Protein AF-A0A1R1M684-F1 (afdb_monomer_li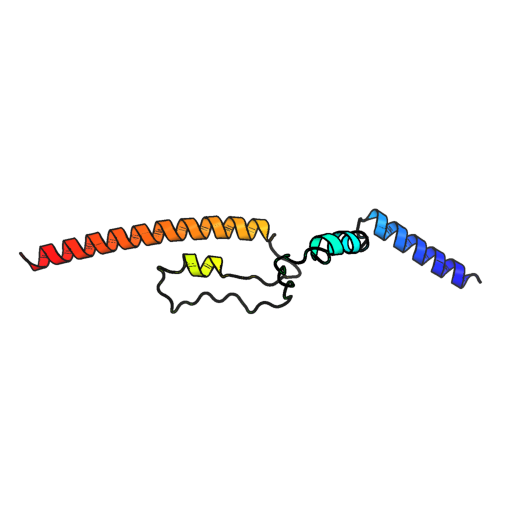te)

Structure (mmCIF, N/CA/C/O backbone):
data_AF-A0A1R1M684-F1
#
_entry.id   AF-A0A1R1M684-F1
#
loop_
_atom_site.group_PDB
_atom_site.id
_atom_site.type_symbol
_atom_site.label_atom_id
_atom_site.label_alt_id
_atom_site.label_comp_id
_atom_site.label_asym_id
_atom_site.label_entity_id
_atom_site.label_seq_id
_atom_site.pdbx_PDB_ins_code
_atom_site.Cartn_x
_atom_site.Cartn_y
_atom_site.Cartn_z
_atom_site.occupancy
_atom_site.B_iso_or_equiv
_atom_site.auth_seq_id
_atom_site.auth_comp_id
_atom_site.auth_asym_id
_atom_site.auth_atom_id
_atom_site.pdbx_PDB_model_num
ATOM 1 N N . MET A 1 1 ? 38.521 6.944 -50.162 1.00 65.25 1 MET A N 1
ATOM 2 C CA . MET A 1 1 ? 37.778 5.757 -50.644 1.00 65.25 1 MET A CA 1
ATOM 3 C C . MET A 1 1 ? 37.817 4.611 -49.636 1.00 65.25 1 MET A C 1
ATOM 5 O O . MET A 1 1 ? 36.756 4.188 -49.211 1.00 65.25 1 MET A O 1
ATOM 9 N N . SER A 1 2 ? 38.989 4.184 -49.153 1.00 83.62 2 SER A N 1
ATOM 10 C CA . SER A 1 2 ? 39.116 3.162 -48.092 1.00 83.62 2 SER A CA 1
ATOM 11 C C . SER A 1 2 ? 38.437 3.536 -46.764 1.00 83.62 2 SER A C 1
ATOM 13 O O . SER A 1 2 ? 37.708 2.725 -46.208 1.00 83.62 2 SER A O 1
ATOM 15 N N . LEU A 1 3 ? 38.603 4.776 -46.284 1.00 83.44 3 LEU A N 1
ATOM 16 C CA . LEU A 1 3 ? 37.973 5.241 -45.035 1.00 83.44 3 LEU A CA 1
ATOM 17 C C . LEU A 1 3 ? 36.438 5.204 -45.078 1.00 83.44 3 LEU A C 1
ATOM 19 O O . LEU A 1 3 ? 35.813 4.805 -44.102 1.00 83.44 3 LEU A O 1
ATOM 23 N N . LEU A 1 4 ? 35.833 5.558 -46.218 1.00 85.69 4 LEU A N 1
ATOM 24 C CA . LEU A 1 4 ? 34.379 5.480 -46.405 1.00 85.69 4 LEU A CA 1
ATOM 25 C C . LEU A 1 4 ? 33.873 4.037 -46.289 1.00 85.69 4 LEU A C 1
ATOM 27 O O . LEU A 1 4 ? 32.854 3.802 -45.647 1.00 85.69 4 LEU A O 1
ATOM 31 N N . LEU A 1 5 ? 34.607 3.072 -46.853 1.00 88.62 5 LEU A N 1
ATOM 32 C CA . LEU A 1 5 ? 34.260 1.652 -46.754 1.00 88.62 5 LEU A CA 1
ATOM 33 C C . LEU A 1 5 ? 34.395 1.124 -45.321 1.00 88.62 5 LEU A C 1
ATOM 35 O O . LEU A 1 5 ? 33.550 0.354 -44.879 1.00 88.62 5 LEU A O 1
ATOM 39 N N . VAL A 1 6 ? 35.411 1.569 -44.578 1.00 89.75 6 VAL A N 1
ATOM 40 C CA . VAL A 1 6 ? 35.606 1.181 -43.171 1.00 89.75 6 VAL A CA 1
ATOM 41 C C . VAL A 1 6 ? 34.492 1.737 -42.282 1.00 89.75 6 VAL A C 1
ATOM 43 O O . VAL A 1 6 ? 33.934 1.001 -41.471 1.00 89.75 6 VAL A O 1
ATOM 46 N N . VAL A 1 7 ? 34.120 3.009 -42.460 1.00 89.88 7 VAL A N 1
ATOM 47 C CA . VAL A 1 7 ? 33.008 3.625 -41.718 1.00 89.88 7 VAL A CA 1
ATOM 48 C C . VAL A 1 7 ? 31.692 2.917 -42.036 1.00 89.88 7 VAL A C 1
ATOM 50 O O . VAL A 1 7 ? 30.938 2.595 -41.122 1.00 89.88 7 VAL A O 1
ATOM 53 N N . LEU A 1 8 ? 31.436 2.611 -43.311 1.00 92.69 8 LEU A N 1
ATOM 54 C CA . LEU A 1 8 ? 30.223 1.910 -43.729 1.00 92.69 8 LEU A CA 1
ATOM 55 C C . LEU A 1 8 ? 30.166 0.475 -43.183 1.00 92.69 8 LEU A C 1
ATOM 57 O O . LEU A 1 8 ? 29.110 0.038 -42.729 1.00 92.69 8 LEU A O 1
ATOM 61 N N . ALA A 1 9 ? 31.298 -0.232 -43.154 1.00 91.56 9 ALA A N 1
ATOM 62 C CA . ALA A 1 9 ? 31.393 -1.565 -42.566 1.00 91.56 9 ALA A CA 1
ATOM 63 C C . ALA A 1 9 ? 31.128 -1.552 -41.051 1.00 91.56 9 ALA A C 1
ATOM 65 O O . ALA A 1 9 ? 30.379 -2.392 -40.557 1.00 91.56 9 ALA A O 1
ATOM 66 N N . LEU A 1 10 ? 31.680 -0.577 -40.318 1.00 92.38 10 LEU A N 1
ATOM 67 C CA . LEU A 1 10 ? 31.420 -0.395 -38.883 1.00 92.38 10 LEU A CA 1
ATOM 68 C C . LEU A 1 10 ? 29.947 -0.078 -38.601 1.00 92.38 10 LEU A C 1
ATOM 70 O O . LEU A 1 10 ? 29.364 -0.632 -37.669 1.00 92.38 10 LEU A O 1
ATOM 74 N N . LEU A 1 11 ? 29.334 0.774 -39.424 1.00 90.62 11 LEU A N 1
ATOM 75 C CA . LEU A 1 11 ? 27.929 1.157 -39.288 1.00 90.62 11 LEU A CA 1
ATOM 76 C C . LEU A 1 11 ? 27.005 -0.044 -39.546 1.00 90.62 11 LEU A C 1
ATOM 78 O O . LEU A 1 11 ? 26.095 -0.307 -38.759 1.00 90.62 11 LEU A O 1
ATOM 82 N N . ALA A 1 12 ? 27.287 -0.828 -40.592 1.00 91.44 12 ALA A N 1
ATOM 83 C CA . ALA A 1 12 ? 26.551 -2.051 -40.900 1.00 91.44 12 ALA A CA 1
ATOM 84 C C . ALA A 1 12 ? 26.693 -3.107 -39.790 1.00 91.44 12 ALA A C 1
ATOM 86 O O . ALA A 1 12 ? 25.696 -3.690 -39.364 1.00 91.44 12 ALA A O 1
ATOM 87 N N . LEU A 1 13 ? 27.909 -3.317 -39.273 1.00 90.12 13 LEU A N 1
ATOM 88 C CA . LEU A 1 13 ? 28.162 -4.267 -38.187 1.00 90.12 13 LEU A CA 1
ATOM 89 C C . LEU A 1 13 ? 27.423 -3.867 -36.900 1.00 90.12 13 LEU A C 1
ATOM 91 O O . LEU A 1 13 ? 26.801 -4.712 -36.254 1.00 90.12 13 LEU A O 1
ATOM 95 N N . GLY A 1 14 ? 27.431 -2.574 -36.561 1.00 81.56 14 GLY A N 1
ATOM 96 C CA . GLY A 1 14 ? 26.678 -2.033 -35.430 1.00 81.56 14 GLY A CA 1
ATOM 97 C C . GLY A 1 14 ? 25.165 -2.213 -35.585 1.00 81.56 14 GLY A C 1
ATOM 98 O O . GLY A 1 14 ? 24.499 -2.623 -34.635 1.00 81.56 14 GLY A O 1
ATOM 99 N N . ALA A 1 15 ? 24.623 -1.981 -36.785 1.00 78.94 15 ALA A N 1
ATOM 100 C CA . ALA A 1 15 ? 23.201 -2.175 -37.072 1.00 78.94 15 ALA A CA 1
ATOM 101 C C . ALA A 1 15 ? 22.771 -3.645 -36.921 1.00 78.94 15 ALA A C 1
ATOM 103 O O . ALA A 1 15 ? 21.749 -3.927 -36.295 1.00 78.94 15 ALA A O 1
ATOM 104 N N . VAL A 1 16 ? 23.569 -4.588 -37.431 1.00 80.69 16 VAL A N 1
ATOM 105 C CA . VAL A 1 16 ? 23.301 -6.031 -37.297 1.00 80.69 16 VAL A CA 1
ATOM 106 C C . VAL A 1 16 ? 23.342 -6.465 -35.832 1.00 80.69 16 VAL A C 1
ATOM 108 O O . VAL A 1 16 ? 22.441 -7.171 -35.379 1.00 80.69 16 VAL A O 1
ATOM 111 N N . ALA A 1 17 ? 24.338 -6.007 -35.069 1.00 78.31 17 ALA A N 1
ATOM 112 C CA . ALA A 1 17 ? 24.429 -6.295 -33.639 1.00 78.31 17 ALA A CA 1
ATOM 113 C C . ALA A 1 17 ? 23.215 -5.748 -32.863 1.00 78.31 17 ALA A C 1
ATOM 115 O O . ALA A 1 17 ? 22.671 -6.435 -31.999 1.00 78.31 17 ALA A O 1
ATOM 116 N N . LEU A 1 18 ? 22.742 -4.545 -33.205 1.00 69.75 18 LEU A N 1
ATOM 117 C CA . LEU A 1 18 ? 21.565 -3.930 -32.586 1.00 69.75 18 LEU A CA 1
ATOM 118 C C . LEU A 1 18 ? 20.282 -4.747 -32.836 1.00 69.75 18 LEU A C 1
ATOM 120 O O . LEU A 1 18 ? 19.477 -4.939 -31.920 1.00 69.75 18 LEU A O 1
ATOM 124 N N . VAL A 1 19 ? 20.112 -5.255 -34.062 1.00 71.88 19 VAL A N 1
ATOM 125 C CA . VAL A 1 19 ? 18.983 -6.115 -34.452 1.00 71.88 19 VAL A CA 1
ATOM 126 C C . VAL A 1 19 ? 19.057 -7.474 -33.753 1.00 71.88 19 VAL A C 1
ATOM 128 O O . VAL A 1 19 ? 18.049 -7.930 -33.217 1.00 71.88 19 VAL A O 1
ATOM 131 N N . ALA A 1 20 ? 20.239 -8.091 -33.684 1.00 66.88 20 ALA A N 1
ATOM 132 C CA . ALA A 1 20 ? 20.438 -9.385 -33.028 1.00 66.88 20 ALA A CA 1
ATOM 133 C C . ALA A 1 20 ? 20.162 -9.345 -31.512 1.00 66.88 20 ALA A C 1
ATOM 135 O O . ALA A 1 20 ? 19.657 -10.311 -30.949 1.00 66.88 20 ALA A O 1
ATOM 136 N N . VAL A 1 21 ? 20.443 -8.215 -30.854 1.00 70.19 21 VAL A N 1
ATOM 137 C CA . VAL A 1 21 ? 20.180 -8.000 -29.417 1.00 70.19 21 VAL A CA 1
ATOM 138 C C . VAL A 1 21 ? 18.710 -7.616 -29.144 1.00 70.19 21 VAL A C 1
ATOM 140 O O . VAL A 1 21 ? 18.310 -7.448 -27.994 1.00 70.19 21 VAL A O 1
ATOM 143 N N . GLY A 1 22 ? 17.867 -7.487 -30.178 1.00 51.19 22 GLY A N 1
ATOM 144 C CA . GLY A 1 22 ? 16.450 -7.133 -30.027 1.00 51.19 22 GLY A CA 1
ATOM 145 C C . GLY A 1 22 ? 16.218 -5.680 -29.600 1.00 51.19 22 GLY A C 1
ATOM 146 O O . GLY A 1 22 ? 15.124 -5.319 -29.171 1.00 51.19 22 GLY A O 1
ATOM 147 N N . ARG A 1 23 ? 17.234 -4.818 -29.727 1.00 58.62 23 ARG A N 1
ATOM 148 C CA . ARG A 1 23 ? 17.185 -3.409 -29.321 1.00 58.62 23 ARG A CA 1
ATOM 149 C C . ARG A 1 23 ? 16.896 -2.505 -30.517 1.00 58.62 23 ARG A C 1
ATOM 151 O O . ARG A 1 23 ? 17.612 -1.544 -30.759 1.00 58.62 23 ARG A O 1
ATOM 158 N N . VAL A 1 24 ? 15.851 -2.808 -31.286 1.00 48.41 24 VAL A N 1
ATOM 159 C CA . VAL A 1 24 ? 15.415 -1.942 -32.392 1.00 48.41 24 VAL A CA 1
ATOM 160 C C . VAL A 1 24 ? 14.354 -0.964 -31.867 1.00 48.41 24 VAL A C 1
ATOM 162 O O . VAL A 1 24 ? 13.198 -1.367 -31.701 1.00 48.41 24 VAL A O 1
ATOM 165 N N . PRO A 1 25 ? 14.674 0.322 -31.615 1.00 50.81 25 PRO A N 1
ATOM 166 C CA . PRO A 1 25 ? 13.668 1.342 -31.340 1.00 50.81 25 PRO A CA 1
ATOM 167 C C . PRO A 1 25 ? 12.990 1.717 -32.666 1.00 50.81 25 PRO A C 1
ATOM 169 O O . PRO A 1 25 ? 13.261 2.752 -33.258 1.00 50.81 25 PRO A O 1
ATOM 172 N N . GLY A 1 26 ? 12.167 0.815 -33.200 1.00 46.88 26 GLY A N 1
ATOM 173 C CA . GLY A 1 26 ? 11.549 0.994 -34.521 1.00 46.88 26 GLY A CA 1
ATOM 174 C C . GLY A 1 26 ? 10.174 0.352 -34.677 1.00 46.88 26 GLY A C 1
ATOM 175 O O . GLY A 1 26 ? 9.376 0.810 -35.488 1.00 46.88 26 GLY A O 1
ATOM 176 N N . ALA A 1 27 ? 9.837 -0.646 -33.854 1.00 48.41 27 ALA A N 1
ATOM 177 C CA . ALA A 1 27 ? 8.493 -1.233 -33.820 1.00 48.41 27 ALA A CA 1
ATOM 178 C C . ALA A 1 27 ? 7.555 -0.553 -32.800 1.00 48.41 27 ALA A C 1
ATOM 180 O O . ALA A 1 27 ? 6.338 -0.723 -32.873 1.00 48.41 27 ALA A O 1
ATOM 181 N N . ALA A 1 28 ? 8.108 0.241 -31.875 1.00 48.78 28 ALA A N 1
ATOM 182 C CA . ALA A 1 28 ? 7.340 1.000 -30.888 1.00 48.78 28 ALA A CA 1
A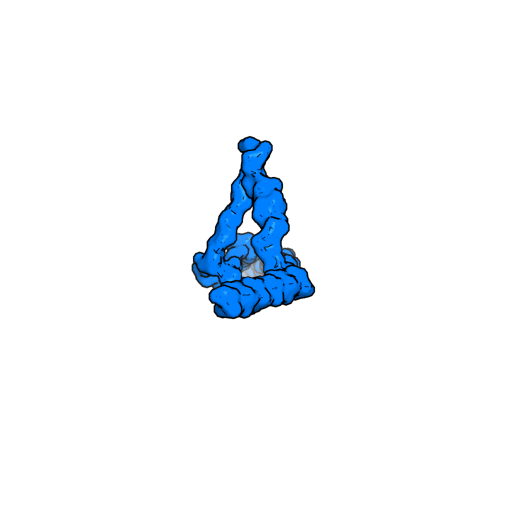TOM 183 C C . ALA A 1 28 ? 6.668 2.247 -31.488 1.00 48.78 28 ALA A C 1
ATOM 185 O O . ALA A 1 28 ? 5.613 2.644 -31.016 1.00 48.78 28 ALA A O 1
ATOM 186 N N . ALA A 1 29 ? 7.209 2.826 -32.567 1.00 50.47 29 ALA A N 1
ATOM 187 C CA . ALA A 1 29 ? 6.631 4.022 -33.187 1.00 50.47 29 ALA A CA 1
ATOM 188 C C . ALA A 1 29 ? 5.286 3.745 -33.889 1.00 50.47 29 ALA A C 1
ATOM 190 O O . ALA A 1 29 ? 4.386 4.576 -33.844 1.00 50.47 29 ALA A O 1
ATOM 191 N N . ARG A 1 30 ? 5.111 2.557 -34.492 1.00 46.44 30 ARG A N 1
ATOM 192 C CA . ARG A 1 30 ? 3.842 2.181 -35.146 1.00 46.44 30 ARG A CA 1
ATOM 193 C C . ARG A 1 30 ? 2.801 1.619 -34.177 1.00 46.44 30 ARG A C 1
ATOM 195 O O . ARG A 1 30 ? 1.623 1.868 -34.374 1.00 46.44 30 ARG A O 1
ATOM 202 N N . ARG A 1 31 ? 3.219 0.920 -33.113 1.00 48.31 31 ARG A N 1
ATOM 203 C CA . ARG A 1 31 ? 2.308 0.536 -32.014 1.00 48.31 31 ARG A CA 1
ATOM 204 C C . ARG A 1 31 ? 1.919 1.727 -31.142 1.00 48.31 31 ARG A C 1
ATOM 206 O O . ARG A 1 31 ? 0.809 1.755 -30.636 1.00 48.31 31 ARG A O 1
ATOM 213 N N . GLY A 1 32 ? 2.806 2.715 -31.027 1.00 46.66 32 GLY A N 1
ATOM 214 C CA . GLY A 1 32 ? 2.536 3.980 -30.361 1.00 46.66 32 GLY A CA 1
ATOM 215 C C . GLY A 1 32 ? 1.385 4.731 -31.014 1.00 46.66 32 GLY A C 1
ATOM 216 O O . GLY A 1 32 ? 0.525 5.185 -30.290 1.00 46.66 32 GLY A O 1
ATOM 217 N N . ALA A 1 33 ? 1.293 4.783 -32.347 1.00 52.78 33 ALA A N 1
ATOM 218 C CA . ALA A 1 33 ? 0.190 5.472 -33.030 1.00 52.78 33 ALA A CA 1
ATOM 219 C C . ALA A 1 33 ? -1.196 4.866 -32.723 1.00 52.78 33 ALA A C 1
ATOM 221 O O . ALA A 1 33 ? -2.149 5.610 -32.526 1.00 52.78 33 ALA A O 1
ATOM 222 N N . THR A 1 34 ? -1.295 3.536 -32.614 1.00 51.44 34 THR A N 1
ATOM 223 C CA . THR A 1 34 ? -2.542 2.847 -32.234 1.00 51.44 34 THR A CA 1
ATOM 224 C C . THR A 1 34 ? -2.817 2.913 -30.725 1.00 51.44 34 THR A C 1
ATOM 226 O O . THR A 1 34 ? -3.971 2.914 -30.322 1.00 51.44 34 THR A O 1
ATOM 229 N N . LEU A 1 35 ? -1.778 2.996 -29.881 1.00 53.22 35 LEU A N 1
ATOM 230 C CA . LEU A 1 35 ? -1.913 3.135 -28.421 1.00 53.22 35 LEU A CA 1
ATOM 231 C C . LEU A 1 35 ? -2.169 4.591 -27.976 1.00 53.22 35 LEU A C 1
ATOM 233 O O . LEU A 1 35 ? -2.759 4.817 -26.930 1.00 53.22 35 LEU A O 1
ATOM 237 N N . LEU A 1 36 ? -1.721 5.576 -28.763 1.00 55.56 36 LEU A N 1
ATOM 238 C CA . LEU A 1 36 ? -1.915 7.014 -28.534 1.00 55.56 36 LEU A CA 1
ATOM 239 C C . LEU A 1 36 ? -3.309 7.507 -28.942 1.00 55.56 36 LEU A C 1
ATOM 241 O O . LEU A 1 36 ? -3.547 8.708 -28.861 1.00 55.56 36 LEU A O 1
ATOM 245 N N . GLY A 1 37 ? -4.205 6.621 -29.397 1.00 51.31 37 GLY A N 1
ATOM 246 C CA . GLY A 1 37 ? -5.601 6.975 -29.668 1.00 51.31 37 GLY A CA 1
ATOM 247 C C . GLY A 1 37 ? -5.771 8.119 -30.670 1.00 51.31 37 GLY A C 1
ATOM 248 O O . GLY A 1 37 ? -6.780 8.806 -30.643 1.00 51.31 37 GLY A O 1
ATOM 249 N N . LEU A 1 38 ? -4.801 8.348 -31.564 1.00 56.97 38 LEU A N 1
ATOM 250 C CA . LEU A 1 38 ? -4.863 9.459 -32.525 1.00 56.97 38 LEU A CA 1
ATOM 251 C C . LEU A 1 38 ? -5.937 9.263 -33.616 1.00 56.97 38 LEU A C 1
ATOM 253 O O . LEU A 1 38 ? -6.116 10.154 -34.440 1.00 56.97 38 LEU A O 1
ATOM 257 N N . ASP A 1 39 ? -6.646 8.130 -33.591 1.00 50.19 39 ASP A N 1
ATOM 258 C CA . ASP A 1 39 ? -7.829 7.820 -34.404 1.00 50.19 39 ASP A CA 1
ATOM 259 C C . ASP A 1 39 ? -9.107 7.628 -33.554 1.00 50.19 39 ASP A C 1
ATOM 261 O O . ASP A 1 39 ? -10.151 7.278 -34.103 1.00 50.19 39 ASP A O 1
ATOM 265 N N . ASP A 1 40 ? -9.056 7.857 -32.235 1.00 52.00 40 ASP A N 1
ATOM 266 C CA . ASP A 1 40 ? -10.193 7.654 -31.329 1.00 52.00 40 ASP A CA 1
ATOM 267 C C . ASP A 1 40 ? -10.647 9.005 -30.739 1.00 52.00 40 ASP A C 1
ATOM 269 O O . ASP A 1 40 ? -9.956 9.568 -29.884 1.00 52.00 40 ASP A O 1
ATOM 273 N N . PRO A 1 41 ? -11.772 9.587 -31.199 1.00 55.34 41 PRO A N 1
ATOM 274 C CA . PRO A 1 41 ? -12.226 10.904 -30.744 1.00 55.34 41 PRO A CA 1
ATOM 275 C C . PRO A 1 41 ? -12.667 10.924 -29.270 1.00 55.34 41 PRO A C 1
ATOM 277 O O . PRO A 1 41 ? -12.818 12.008 -28.707 1.00 55.34 41 PRO A O 1
ATOM 280 N N . ASP A 1 42 ? -12.820 9.751 -28.649 1.00 56.59 42 ASP A N 1
ATOM 281 C CA . ASP A 1 42 ? -13.280 9.570 -27.269 1.00 56.59 42 ASP A CA 1
ATOM 282 C C . ASP A 1 42 ? -12.197 8.948 -26.353 1.00 56.59 42 ASP A C 1
ATOM 284 O O . ASP A 1 42 ? -12.470 8.579 -25.209 1.00 56.59 42 ASP A O 1
ATOM 288 N N . GLY A 1 43 ? -10.958 8.817 -26.847 1.00 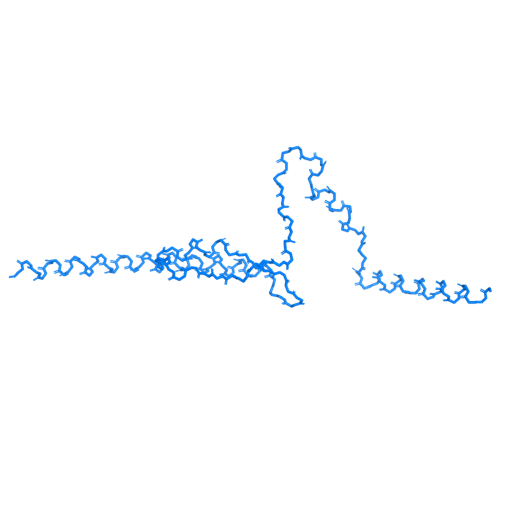50.75 43 GLY A N 1
ATOM 289 C CA . GLY A 1 43 ? -9.859 8.134 -26.164 1.00 50.75 43 GLY A CA 1
ATOM 290 C C . GLY A 1 43 ? -9.341 8.896 -24.945 1.00 50.75 43 GLY A C 1
ATOM 291 O O . GLY A 1 43 ? -8.636 9.895 -25.070 1.00 50.75 43 GLY A O 1
ATOM 292 N N . GLU A 1 44 ? -9.669 8.385 -23.762 1.00 55.06 44 GLU A N 1
ATOM 293 C CA . GLU A 1 44 ? -9.171 8.822 -22.460 1.00 55.06 44 GLU A CA 1
ATOM 294 C C . GLU A 1 44 ? -7.640 8.986 -22.495 1.00 55.06 44 GLU A C 1
ATOM 296 O O . GLU A 1 44 ? -6.884 8.021 -22.634 1.00 55.06 44 GLU A O 1
ATOM 301 N N . THR A 1 45 ? -7.180 10.238 -22.443 1.00 53.09 45 THR A N 1
ATOM 302 C CA . THR A 1 45 ? -5.774 10.612 -22.595 1.00 53.09 45 THR A CA 1
ATOM 303 C C . THR A 1 45 ? -4.930 9.933 -21.520 1.00 53.09 45 THR A C 1
ATOM 305 O O . THR A 1 45 ? -4.862 10.399 -20.382 1.00 53.09 45 THR A O 1
ATOM 308 N N . LEU A 1 46 ? -4.258 8.836 -21.873 1.00 57.00 46 LEU A N 1
ATOM 309 C CA . LEU A 1 46 ? -3.319 8.172 -20.977 1.00 57.00 46 LEU A CA 1
ATOM 310 C C . LEU A 1 46 ? -2.212 9.165 -20.612 1.00 57.00 46 LEU A C 1
ATOM 312 O O . LEU A 1 46 ? -1.459 9.632 -21.472 1.00 57.00 46 LEU A O 1
ATOM 316 N N . ALA A 1 47 ? -2.158 9.519 -19.328 1.00 59.47 47 ALA A N 1
ATOM 317 C CA . ALA A 1 47 ? -1.238 10.508 -18.793 1.00 59.47 47 ALA A CA 1
ATOM 318 C C . ALA A 1 47 ? 0.206 10.195 -19.214 1.00 59.47 47 ALA A C 1
ATOM 320 O O . ALA A 1 47 ? 0.704 9.080 -19.043 1.00 59.47 47 ALA A O 1
ATOM 321 N N . THR A 1 48 ? 0.892 11.196 -19.764 1.00 52.09 48 THR A N 1
ATOM 322 C CA . THR A 1 48 ? 2.307 11.100 -20.121 1.00 52.09 48 THR A CA 1
ATOM 323 C C . THR A 1 48 ? 3.128 10.743 -18.875 1.00 52.09 48 THR A C 1
ATOM 325 O O . THR A 1 48 ? 3.008 11.427 -17.856 1.00 52.09 48 THR A O 1
ATOM 328 N N . PRO A 1 49 ? 3.969 9.690 -18.914 1.00 53.59 49 PRO A N 1
ATOM 329 C CA . PRO A 1 49 ? 4.735 9.269 -17.748 1.00 53.59 49 PRO A CA 1
ATOM 330 C C . PRO A 1 49 ? 5.733 10.365 -17.365 1.00 53.59 49 PRO A C 1
ATOM 332 O O . PRO A 1 49 ? 6.717 10.620 -18.062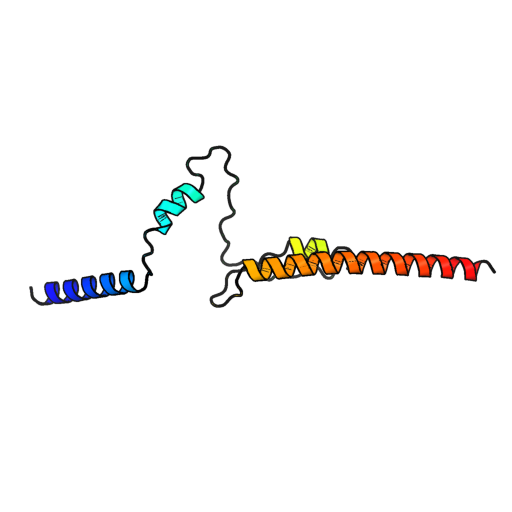 1.00 53.59 49 PRO A O 1
ATOM 335 N N . VAL A 1 50 ? 5.453 11.045 -16.254 1.00 57.16 50 VAL A N 1
ATOM 336 C CA . VAL A 1 50 ? 6.313 12.085 -15.689 1.00 57.16 50 VAL A CA 1
ATOM 337 C C . VAL A 1 50 ? 7.554 11.411 -15.105 1.00 57.16 50 VAL A C 1
ATOM 339 O O . VAL A 1 50 ? 7.472 10.633 -14.158 1.00 57.16 50 VAL A O 1
ATOM 342 N N . ALA A 1 51 ? 8.723 11.716 -15.673 1.00 56.53 51 ALA A N 1
ATOM 343 C CA . ALA A 1 51 ? 10.005 11.123 -15.278 1.00 56.53 51 ALA A CA 1
ATOM 344 C C . ALA A 1 51 ? 10.430 11.457 -13.830 1.00 56.53 51 ALA A C 1
ATOM 346 O O . ALA A 1 51 ? 11.282 10.778 -13.263 1.00 56.53 51 ALA A O 1
ATOM 347 N N . THR A 1 52 ? 9.829 12.480 -13.222 1.00 59.09 52 THR A N 1
ATOM 348 C CA . THR A 1 52 ? 10.134 12.961 -11.869 1.00 59.09 52 THR A CA 1
ATOM 349 C C . THR A 1 52 ? 8.842 13.241 -11.109 1.00 59.09 52 THR A C 1
ATOM 351 O O . THR A 1 52 ? 8.384 14.380 -11.042 1.00 59.09 52 THR A O 1
ATOM 354 N N . ALA A 1 53 ? 8.228 12.196 -10.552 1.00 66.38 53 ALA A N 1
ATOM 355 C CA . ALA A 1 53 ? 7.202 12.377 -9.529 1.00 66.38 53 ALA A CA 1
ATOM 356 C C . ALA A 1 53 ? 7.865 12.864 -8.221 1.00 66.38 53 ALA A C 1
ATOM 358 O O . ALA A 1 53 ? 8.967 12.401 -7.899 1.00 66.38 53 ALA A O 1
ATOM 359 N N . PRO A 1 54 ? 7.243 13.797 -7.474 1.00 65.94 54 PRO A N 1
ATOM 360 C CA . PRO A 1 54 ? 7.702 14.147 -6.133 1.00 65.94 54 PRO A CA 1
ATOM 361 C C . PRO A 1 54 ? 7.760 12.893 -5.243 1.00 65.94 54 PRO A C 1
ATOM 363 O O . PRO A 1 54 ? 7.027 11.933 -5.495 1.00 65.94 54 PRO A O 1
ATOM 366 N N . PRO A 1 55 ? 8.637 12.866 -4.220 1.00 66.06 55 PRO A N 1
ATOM 367 C CA . PRO A 1 55 ? 8.739 11.716 -3.333 1.00 66.06 55 PRO A CA 1
ATOM 368 C C . PRO A 1 55 ? 7.371 11.411 -2.723 1.00 66.06 55 PRO A C 1
ATOM 370 O O . PRO A 1 55 ? 6.682 12.316 -2.251 1.00 66.06 55 PRO A O 1
ATOM 373 N N . VAL A 1 56 ? 6.990 10.133 -2.744 1.00 71.25 56 VAL A N 1
ATOM 374 C CA . VAL A 1 56 ? 5.757 9.655 -2.119 1.00 71.25 56 VAL A CA 1
ATOM 375 C C . VAL A 1 56 ? 5.864 9.911 -0.623 1.00 71.25 56 VAL A C 1
ATOM 377 O O . VAL A 1 56 ? 6.620 9.240 0.079 1.00 71.25 56 VAL A O 1
ATOM 380 N N . LEU A 1 57 ? 5.115 10.897 -0.146 1.00 71.25 57 LEU A N 1
ATOM 381 C CA . LEU A 1 57 ? 4.940 11.173 1.268 1.00 71.25 57 LEU A CA 1
ATOM 382 C C . LEU A 1 57 ? 3.481 10.888 1.596 1.00 71.25 57 LEU A C 1
ATOM 384 O O . LEU A 1 57 ? 2.587 11.580 1.115 1.00 71.25 57 LEU A O 1
ATOM 388 N N . LEU A 1 58 ? 3.257 9.839 2.384 1.00 77.56 58 LEU A N 1
ATOM 389 C CA . LEU A 1 58 ? 1.957 9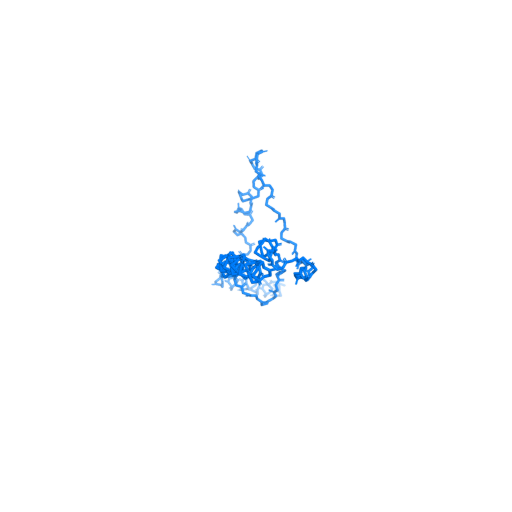.601 2.996 1.00 77.56 58 LEU A CA 1
ATOM 390 C C . LEU A 1 58 ? 1.701 10.714 4.007 1.00 77.56 58 LEU A C 1
ATOM 392 O O . LEU A 1 58 ? 2.603 11.107 4.757 1.00 77.56 58 LEU A O 1
ATOM 396 N N . ASP A 1 59 ? 0.481 11.234 4.016 1.00 77.69 59 ASP A N 1
ATOM 397 C CA . ASP A 1 59 ? 0.128 12.301 4.935 1.00 77.69 59 ASP A CA 1
ATOM 398 C C . ASP A 1 59 ? -0.121 11.712 6.326 1.00 77.69 59 ASP A C 1
ATOM 400 O O . ASP A 1 59 ? -1.190 11.174 6.619 1.00 77.69 59 ASP A O 1
ATOM 404 N N . THR A 1 60 ? 0.893 11.837 7.187 1.00 73.81 60 THR A N 1
ATOM 405 C CA . THR A 1 60 ? 0.856 11.408 8.592 1.00 73.81 60 THR A CA 1
ATOM 406 C C . THR A 1 60 ? -0.097 12.231 9.464 1.00 73.81 60 THR A C 1
ATOM 408 O O . THR A 1 60 ? -0.262 11.904 10.640 1.00 73.81 60 THR A O 1
ATOM 411 N N . THR A 1 61 ? -0.668 13.320 8.942 1.00 73.88 61 THR A N 1
ATOM 412 C CA . THR A 1 61 ? -1.640 14.154 9.662 1.00 73.88 61 THR A CA 1
ATOM 413 C C . THR A 1 61 ? -3.072 13.661 9.484 1.00 73.88 61 THR A C 1
ATOM 415 O O . THR A 1 61 ? -3.941 13.986 10.294 1.00 73.88 61 THR A O 1
ATOM 418 N N . VAL A 1 62 ? -3.322 12.841 8.462 1.00 70.81 62 VAL A N 1
ATOM 419 C CA . VAL A 1 62 ? -4.624 12.213 8.249 1.00 70.81 62 VAL A CA 1
ATOM 420 C C . VAL A 1 62 ? -4.766 11.032 9.218 1.00 70.81 62 VAL A C 1
ATOM 422 O O . VAL A 1 62 ? -3.811 10.272 9.401 1.00 70.81 62 VAL A O 1
ATOM 425 N N . PRO A 1 63 ? -5.945 10.846 9.842 1.00 74.50 63 PRO A N 1
ATOM 426 C CA . PRO A 1 63 ? -6.209 9.691 10.690 1.00 74.50 63 PRO A CA 1
ATOM 427 C C . PRO A 1 63 ? -5.878 8.377 9.979 1.00 74.50 63 PRO A C 1
ATOM 429 O O . PRO A 1 63 ? -6.184 8.212 8.796 1.00 74.50 63 PRO A O 1
ATOM 432 N N . GLY A 1 64 ? -5.300 7.428 10.721 1.00 70.44 64 GLY A N 1
ATOM 433 C CA . GLY A 1 64 ? -4.887 6.127 10.181 1.00 70.44 64 GLY A CA 1
ATOM 434 C C . GLY A 1 64 ? -6.009 5.362 9.467 1.00 70.44 64 GLY A C 1
ATOM 435 O O . GLY A 1 64 ? -5.719 4.598 8.558 1.00 70.44 64 GLY A O 1
ATOM 436 N N . GLU A 1 65 ? -7.267 5.656 9.804 1.00 70.69 65 GLU A N 1
ATOM 437 C CA . GLU A 1 65 ? -8.493 5.132 9.182 1.00 70.69 65 GLU A CA 1
ATOM 438 C C . GLU A 1 65 ? -8.609 5.405 7.670 1.00 70.69 65 GLU A C 1
ATOM 440 O O . GLU A 1 65 ? -9.413 4.773 6.992 1.00 70.69 65 GLU A O 1
ATOM 445 N N . ARG A 1 66 ? -7.841 6.361 7.127 1.00 79.00 66 ARG A N 1
ATOM 446 C CA . ARG A 1 66 ? -7.821 6.676 5.686 1.00 79.00 66 ARG A CA 1
ATOM 447 C C . ARG A 1 66 ? -6.533 6.251 4.992 1.00 79.00 66 ARG A C 1
ATOM 449 O O . ARG A 1 66 ? -6.277 6.656 3.861 1.00 79.00 66 ARG A O 1
ATOM 456 N N . LEU A 1 67 ? -5.701 5.447 5.649 1.00 84.31 67 LEU A N 1
ATOM 457 C CA . LEU A 1 67 ? -4.429 5.020 5.074 1.00 84.31 67 LEU A CA 1
ATOM 458 C C . LEU A 1 67 ? -4.633 4.165 3.815 1.00 84.31 67 LEU A C 1
ATOM 460 O O . LEU A 1 67 ? -3.867 4.304 2.867 1.00 84.31 67 LEU A O 1
ATOM 464 N N . ALA A 1 68 ? -5.683 3.340 3.772 1.00 86.88 68 ALA A N 1
ATOM 465 C CA . ALA A 1 68 ? -6.043 2.570 2.581 1.00 86.88 68 ALA A CA 1
ATOM 466 C C . ALA A 1 68 ? -6.319 3.478 1.362 1.00 86.88 68 ALA A C 1
ATOM 468 O O . ALA A 1 68 ? -5.775 3.238 0.289 1.00 86.88 68 ALA A O 1
ATOM 469 N N . GLU A 1 69 ? -7.073 4.569 1.550 1.00 86.31 69 GLU A N 1
ATOM 470 C CA . GLU A 1 69 ? -7.357 5.559 0.496 1.00 86.31 69 GLU A CA 1
ATOM 471 C C . GLU A 1 69 ? -6.084 6.287 0.038 1.00 86.31 69 GLU A C 1
ATOM 473 O O . GLU A 1 69 ? -5.917 6.598 -1.142 1.00 86.31 69 GLU A O 1
ATOM 478 N N . GLN A 1 70 ? -5.157 6.554 0.965 1.00 84.25 70 GLN A N 1
ATOM 479 C CA . GLN A 1 70 ? -3.881 7.179 0.620 1.00 84.25 70 GLN A CA 1
ATOM 480 C C . GLN A 1 70 ? -3.003 6.275 -0.245 1.00 84.25 70 GLN A C 1
ATOM 482 O O . GLN A 1 70 ? -2.327 6.783 -1.138 1.00 84.25 70 GLN A O 1
ATOM 487 N N . VAL A 1 71 ? -3.012 4.961 0.005 1.00 87.75 71 VAL A N 1
ATOM 488 C CA . VAL A 1 71 ? -2.223 3.978 -0.754 1.00 87.75 71 VAL A CA 1
ATOM 489 C C . VAL A 1 71 ? -2.637 3.953 -2.232 1.00 87.75 71 VAL A C 1
ATOM 491 O O . VAL A 1 71 ? -1.758 3.942 -3.092 1.00 87.75 71 VAL A O 1
ATOM 494 N N . ASP A 1 72 ? -3.930 4.069 -2.549 1.00 85.62 72 ASP A N 1
ATOM 495 C CA . ASP A 1 72 ? -4.432 4.115 -3.939 1.00 85.62 72 ASP A CA 1
ATOM 496 C C . ASP A 1 72 ? -3.952 5.351 -4.727 1.00 85.62 72 ASP A C 1
ATOM 498 O O . ASP A 1 72 ? -3.770 5.329 -5.953 1.00 85.62 72 ASP A O 1
ATOM 502 N N . GLY A 1 73 ? -3.724 6.458 -4.019 1.00 82.44 73 GLY A N 1
ATOM 503 C CA . GLY A 1 73 ? -3.244 7.714 -4.593 1.00 82.44 73 GLY A CA 1
ATOM 504 C C . GLY A 1 73 ? -1.737 7.751 -4.858 1.00 82.44 73 GLY A C 1
ATOM 505 O O . GLY A 1 73 ? -1.249 8.704 -5.470 1.00 82.44 73 GLY A O 1
ATOM 506 N N . VAL A 1 74 ? -0.982 6.742 -4.415 1.00 84.62 74 VAL A N 1
ATOM 507 C CA . VAL A 1 74 ? 0.480 6.738 -4.509 1.00 84.62 74 VAL A CA 1
ATOM 508 C C . VAL A 1 74 ? 0.939 6.632 -5.966 1.00 84.62 74 VAL A C 1
ATOM 510 O O . VAL A 1 74 ? 0.437 5.828 -6.750 1.00 84.62 74 VAL A O 1
ATOM 513 N N . ARG A 1 75 ? 1.928 7.448 -6.348 1.00 80.81 75 ARG A N 1
ATOM 514 C CA . ARG A 1 75 ? 2.556 7.420 -7.677 1.00 80.81 75 ARG A CA 1
ATOM 515 C C . ARG A 1 75 ? 4.071 7.380 -7.539 1.00 80.81 75 ARG A C 1
ATOM 517 O O . ARG A 1 75 ? 4.659 8.251 -6.905 1.00 80.81 75 ARG A O 1
ATOM 524 N N . PHE A 1 76 ? 4.705 6.386 -8.153 1.00 80.06 76 PHE A N 1
ATOM 525 C CA . PHE A 1 76 ? 6.157 6.209 -8.106 1.00 80.06 76 PHE A CA 1
ATOM 526 C C . PHE A 1 76 ? 6.837 6.776 -9.355 1.00 80.06 76 PHE A C 1
ATOM 528 O O . PHE A 1 76 ? 6.353 6.611 -10.473 1.00 80.06 76 PHE A O 1
ATOM 535 N N . ALA A 1 77 ? 7.989 7.425 -9.170 1.00 78.25 77 ALA A N 1
ATOM 536 C CA . ALA A 1 77 ? 8.852 7.838 -10.275 1.00 78.25 77 ALA A CA 1
ATOM 537 C C . ALA A 1 77 ? 9.634 6.642 -10.851 1.00 78.25 77 ALA A C 1
ATOM 539 O O . ALA A 1 77 ? 9.959 5.687 -10.141 1.00 78.25 77 ALA A O 1
ATOM 540 N N . LEU A 1 78 ? 10.000 6.721 -12.132 1.00 75.81 78 LEU A N 1
ATOM 541 C CA . LEU A 1 78 ? 10.802 5.698 -12.806 1.00 75.81 78 LEU A CA 1
ATOM 542 C C . LEU A 1 78 ? 12.299 5.879 -12.491 1.00 75.81 78 LEU A C 1
ATOM 544 O O . LEU A 1 78 ? 12.877 6.929 -12.760 1.00 75.81 78 LEU A O 1
ATOM 548 N N . GLY A 1 79 ? 12.941 4.840 -11.948 1.00 74.69 79 GLY A N 1
ATOM 549 C CA . GLY A 1 79 ? 14.380 4.811 -11.652 1.00 74.69 79 GLY A CA 1
ATOM 550 C C . GLY A 1 79 ? 15.180 3.888 -12.583 1.00 74.69 79 GLY A C 1
ATOM 551 O O . GLY A 1 79 ? 14.640 2.947 -13.159 1.00 74.69 79 GLY A O 1
ATOM 552 N N . LEU A 1 80 ? 16.501 4.107 -12.687 1.00 70.31 80 LEU A N 1
ATOM 553 C CA . LEU A 1 80 ? 17.425 3.262 -13.481 1.00 70.31 80 LEU A CA 1
ATOM 554 C C . LEU A 1 80 ? 17.477 1.796 -13.005 1.00 70.31 80 LEU A C 1
ATOM 556 O O . LEU A 1 80 ? 17.850 0.898 -13.760 1.00 70.31 80 LEU A O 1
ATOM 560 N N . ARG A 1 81 ? 17.102 1.560 -11.746 1.00 71.94 81 ARG A N 1
ATOM 561 C CA . ARG A 1 81 ? 16.714 0.263 -11.192 1.00 71.94 81 ARG A CA 1
ATOM 562 C C . ARG A 1 81 ? 15.413 0.481 -10.435 1.00 71.94 81 ARG A C 1
ATOM 564 O O . ARG A 1 81 ? 15.345 1.372 -9.595 1.00 71.94 81 ARG A O 1
ATOM 571 N N . GLY A 1 82 ? 14.407 -0.323 -10.739 1.00 78.31 82 GLY A N 1
ATOM 572 C CA . GLY A 1 82 ? 13.101 -0.270 -10.100 1.00 78.31 82 GLY A CA 1
ATOM 573 C C . GLY A 1 82 ? 12.485 -1.659 -10.057 1.00 78.31 82 GLY A C 1
ATOM 574 O O . GLY A 1 82 ? 12.857 -2.537 -10.842 1.00 78.31 82 GLY A O 1
ATOM 575 N N . TYR A 1 83 ? 11.561 -1.850 -9.122 1.00 83.88 83 TYR A N 1
ATOM 576 C CA . TYR A 1 83 ? 10.659 -2.992 -9.162 1.00 83.88 83 TYR A CA 1
ATOM 577 C C . TYR A 1 83 ? 9.736 -2.870 -10.379 1.00 83.88 83 TYR A C 1
ATOM 579 O O . TYR A 1 83 ? 9.523 -1.775 -10.908 1.00 83.88 83 TYR A O 1
ATOM 587 N N . ARG A 1 84 ? 9.232 -4.005 -10.864 1.00 78.62 84 ARG A N 1
ATOM 588 C CA . ARG A 1 84 ? 8.209 -4.020 -11.914 1.00 78.62 84 ARG A CA 1
ATOM 589 C C . ARG A 1 84 ? 6.947 -3.350 -11.373 1.00 78.62 84 ARG A C 1
ATOM 591 O O . ARG A 1 84 ? 6.573 -3.644 -10.240 1.00 78.62 84 ARG A O 1
ATOM 598 N N . MET A 1 85 ? 6.316 -2.477 -12.159 1.00 83.88 85 MET A N 1
ATOM 599 C CA . MET A 1 85 ? 5.099 -1.783 -11.720 1.00 83.88 85 MET A CA 1
ATOM 600 C C . MET A 1 85 ? 3.990 -2.785 -11.408 1.00 83.88 85 MET A C 1
ATOM 602 O O . MET A 1 85 ? 3.378 -2.671 -10.364 1.00 83.88 85 MET A O 1
ATOM 606 N N . GLU A 1 86 ? 3.861 -3.861 -12.187 1.00 87.12 86 GLU A N 1
ATOM 607 C CA . GLU A 1 86 ? 2.822 -4.875 -11.971 1.00 87.12 86 GLU A CA 1
ATOM 608 C C . GLU A 1 86 ? 2.962 -5.578 -10.610 1.00 87.12 86 GLU A C 1
ATOM 610 O O . GLU A 1 86 ? 1.975 -5.861 -9.942 1.00 87.12 86 GLU A O 1
ATOM 615 N N . GLN A 1 87 ? 4.201 -5.834 -10.175 1.00 89.44 87 GLN A N 1
ATOM 616 C CA . GLN A 1 87 ? 4.470 -6.440 -8.865 1.00 89.44 87 GLN A CA 1
ATOM 617 C C . GLN A 1 87 ? 4.225 -5.455 -7.725 1.00 89.44 87 GLN A C 1
ATOM 619 O O . GLN A 1 87 ? 3.805 -5.848 -6.641 1.00 89.44 87 GLN A O 1
ATOM 624 N N . VAL A 1 88 ? 4.551 -4.182 -7.950 1.00 91.44 88 VAL A N 1
ATOM 625 C CA . VAL A 1 88 ? 4.285 -3.124 -6.978 1.00 91.44 88 VAL A CA 1
ATOM 626 C C . VAL A 1 88 ? 2.776 -2.950 -6.829 1.00 91.44 88 VAL A C 1
ATOM 628 O O . VAL A 1 88 ? 2.301 -2.963 -5.702 1.00 91.44 88 VAL A O 1
ATOM 631 N N . ASP A 1 89 ? 2.033 -2.895 -7.932 1.00 89.00 89 ASP A N 1
ATOM 632 C CA . ASP A 1 89 ? 0.577 -2.757 -7.946 1.00 89.00 89 ASP A CA 1
ATOM 633 C C . ASP A 1 89 ? -0.102 -3.928 -7.218 1.00 89.00 89 ASP A C 1
ATOM 635 O O . ASP A 1 89 ? -0.904 -3.698 -6.318 1.00 89.00 89 ASP A O 1
ATOM 639 N N . GLU A 1 90 ? 0.304 -5.174 -7.493 1.00 93.56 90 GLU A N 1
ATOM 640 C CA . GLU A 1 90 ? -0.222 -6.357 -6.792 1.00 93.56 90 GLU A CA 1
ATOM 641 C C . GLU A 1 90 ? 0.019 -6.286 -5.273 1.00 93.56 90 GLU A C 1
ATOM 643 O O . GLU A 1 90 ? -0.866 -6.582 -4.468 1.00 93.56 90 GLU A O 1
ATOM 648 N N . VAL A 1 91 ? 1.213 -5.858 -4.853 1.00 94.44 91 VAL A N 1
ATOM 649 C CA . VAL A 1 91 ? 1.533 -5.699 -3.428 1.00 94.44 91 VAL A CA 1
ATOM 650 C C . VAL A 1 91 ? 0.718 -4.568 -2.796 1.00 94.44 91 VAL A C 1
ATOM 652 O O . VAL A 1 91 ? 0.299 -4.703 -1.645 1.00 94.44 91 VAL A O 1
ATOM 655 N N . LEU A 1 92 ? 0.488 -3.466 -3.513 1.00 93.38 92 LEU A N 1
ATOM 656 C CA . LEU A 1 92 ? -0.318 -2.345 -3.026 1.00 93.38 92 LEU A CA 1
ATOM 657 C C . LEU A 1 92 ? -1.794 -2.718 -2.902 1.00 93.38 92 LEU A C 1
ATOM 659 O O . LEU A 1 92 ? -2.417 -2.327 -1.917 1.00 93.38 92 LEU A O 1
ATOM 663 N N . ASP A 1 93 ? -2.324 -3.522 -3.822 1.00 93.75 93 ASP A N 1
ATOM 664 C CA . ASP A 1 93 ? -3.687 -4.047 -3.743 1.00 93.75 93 ASP A CA 1
ATOM 665 C C . ASP A 1 93 ? -3.877 -4.907 -2.490 1.00 93.75 93 ASP A C 1
ATOM 667 O O . ASP A 1 93 ? -4.775 -4.658 -1.682 1.00 93.75 93 ASP A O 1
ATOM 671 N N . VAL A 1 94 ? -2.975 -5.867 -2.266 1.00 95.81 94 VAL A N 1
ATOM 672 C CA . VAL A 1 94 ? -3.001 -6.716 -1.064 1.00 95.81 94 VAL A CA 1
ATOM 673 C C . VAL A 1 94 ? -2.833 -5.880 0.208 1.00 95.81 94 VAL A C 1
ATOM 675 O O . VAL A 1 94 ? -3.484 -6.145 1.223 1.00 95.81 94 VAL A O 1
ATOM 678 N N . LEU A 1 95 ? -1.969 -4.862 0.175 1.00 94.62 95 LEU A N 1
ATOM 679 C CA . LEU A 1 95 ? -1.748 -3.967 1.309 1.00 94.62 95 LEU A CA 1
ATOM 680 C C . LEU A 1 95 ? -3.002 -3.152 1.638 1.00 94.62 95 LEU A C 1
ATOM 682 O O . LEU A 1 95 ? -3.372 -3.071 2.810 1.00 94.62 95 LEU A O 1
ATOM 686 N N . ARG A 1 96 ? -3.658 -2.567 0.632 1.00 93.25 96 ARG A N 1
ATOM 687 C CA . ARG A 1 96 ? -4.909 -1.819 0.803 1.00 93.25 96 ARG A CA 1
ATOM 688 C C . ARG A 1 96 ? -5.970 -2.694 1.456 1.00 93.25 96 ARG A C 1
ATOM 690 O O . ARG A 1 96 ? -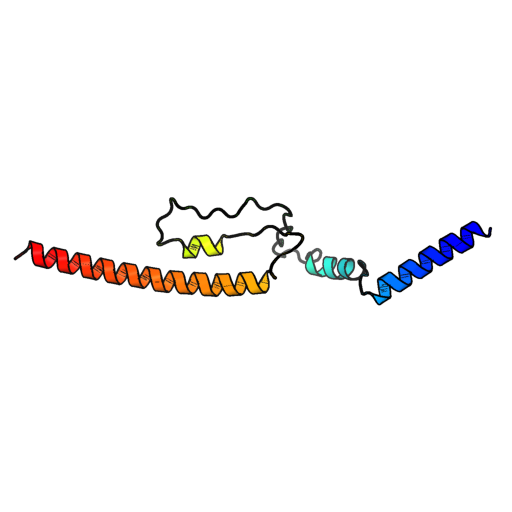6.557 -2.289 2.458 1.00 93.25 96 ARG A O 1
ATOM 697 N N . ASP A 1 97 ? -6.175 -3.899 0.939 1.00 94.81 97 ASP A N 1
ATOM 698 C CA . ASP A 1 97 ? -7.196 -4.810 1.455 1.00 94.81 97 ASP A CA 1
ATOM 699 C C . ASP A 1 97 ? -6.907 -5.198 2.916 1.00 94.81 97 ASP A C 1
ATOM 701 O O . ASP A 1 97 ? -7.802 -5.196 3.768 1.00 94.81 97 ASP A O 1
ATOM 705 N N . ALA A 1 98 ? -5.637 -5.452 3.248 1.00 94.75 98 ALA A N 1
ATOM 706 C CA . ALA A 1 98 ? -5.218 -5.732 4.618 1.00 94.75 98 ALA A CA 1
ATOM 707 C C . ALA A 1 98 ? -5.443 -4.539 5.565 1.00 94.75 98 ALA A C 1
ATOM 709 O O . ALA A 1 98 ? -5.833 -4.737 6.722 1.00 94.75 98 ALA A O 1
ATOM 710 N N . LEU A 1 99 ? -5.218 -3.309 5.091 1.00 93.62 99 LEU A N 1
ATOM 711 C CA . LEU A 1 99 ? -5.483 -2.091 5.859 1.00 93.62 99 LEU A CA 1
ATOM 712 C C . LEU A 1 99 ? -6.976 -1.930 6.148 1.00 93.62 99 LEU A C 1
ATOM 714 O O . LEU A 1 99 ? -7.337 -1.740 7.305 1.00 93.62 99 LEU A O 1
ATOM 718 N N . VAL A 1 100 ? -7.843 -2.127 5.151 1.00 92.88 100 VAL A N 1
ATOM 719 C CA . VAL A 1 100 ? -9.303 -2.053 5.335 1.00 92.88 100 VAL A CA 1
ATOM 720 C C . VAL A 1 100 ? -9.780 -3.034 6.408 1.00 92.88 100 VAL A C 1
ATOM 722 O O . VAL A 1 100 ? -10.531 -2.659 7.311 1.00 92.88 100 VAL A O 1
ATOM 725 N N . VAL A 1 101 ? -9.318 -4.287 6.355 1.00 94.50 101 VAL A N 1
ATOM 726 C CA . VAL A 1 101 ? -9.680 -5.306 7.355 1.00 94.50 101 VAL A CA 1
ATOM 727 C C . VAL A 1 101 ? -9.195 -4.910 8.752 1.00 94.50 101 VAL A C 1
ATOM 729 O O . VAL A 1 101 ? -9.918 -5.069 9.741 1.00 94.50 101 VAL A O 1
ATOM 732 N N . ARG A 1 102 ? -7.972 -4.379 8.856 1.00 93.56 102 ARG A N 1
ATOM 733 C CA . ARG A 1 102 ? -7.411 -3.909 10.126 1.00 93.56 102 ARG A CA 1
ATOM 734 C C . ARG A 1 102 ? -8.216 -2.742 10.695 1.00 93.56 102 ARG A C 1
ATOM 736 O O . ARG A 1 102 ? -8.520 -2.765 11.886 1.00 93.56 102 ARG A O 1
ATOM 743 N N . ASP A 1 103 ? -8.571 -1.765 9.874 1.00 91.94 103 ASP A N 1
ATOM 744 C CA . ASP A 1 103 ? -9.278 -0.562 10.314 1.00 91.94 103 ASP A CA 1
ATOM 745 C C . ASP A 1 103 ? -10.695 -0.899 10.789 1.00 91.94 103 ASP A C 1
ATOM 747 O O . ASP A 1 103 ? -11.119 -0.453 11.857 1.00 91.94 103 ASP A O 1
ATOM 751 N N . GLN A 1 104 ? -11.388 -1.808 10.093 1.00 92.62 104 GLN A N 1
ATOM 752 C CA . GLN A 1 104 ? -12.662 -2.364 10.562 1.00 92.62 104 GLN A CA 1
ATOM 753 C C . GLN A 1 104 ? -12.517 -3.040 11.929 1.00 92.62 104 GLN A C 1
ATOM 755 O O . GLN A 1 104 ? -13.322 -2.810 12.836 1.00 92.62 104 GLN A O 1
ATOM 760 N N . ARG A 1 105 ? -11.461 -3.846 12.105 1.00 94.56 105 ARG A N 1
ATOM 761 C CA . ARG A 1 105 ? -11.207 -4.542 13.367 1.00 94.56 105 ARG A CA 1
ATOM 762 C C . ARG A 1 105 ? -10.915 -3.573 14.511 1.00 94.56 105 ARG A C 1
ATOM 764 O O . ARG A 1 105 ? -11.370 -3.814 15.628 1.00 94.56 105 ARG A O 1
ATOM 771 N N . ILE A 1 106 ? -10.173 -2.500 14.252 1.00 93.62 106 ILE A N 1
ATOM 772 C CA . ILE A 1 106 ? -9.903 -1.449 15.239 1.00 93.62 106 ILE A CA 1
ATOM 773 C C . ILE A 1 106 ? -11.213 -0.757 15.626 1.00 93.62 106 ILE A C 1
ATOM 775 O O . ILE A 1 106 ? -11.532 -0.708 16.813 1.00 93.62 106 ILE A O 1
ATOM 779 N N . ALA A 1 107 ? -12.028 -0.352 14.650 1.00 92.00 107 ALA A N 1
ATOM 780 C CA . ALA A 1 107 ? -13.315 0.291 14.905 1.00 92.00 107 ALA A CA 1
ATOM 781 C C . ALA A 1 107 ? -14.279 -0.598 15.719 1.00 92.00 107 ALA A C 1
ATOM 783 O O . ALA A 1 107 ? -14.998 -0.112 16.596 1.00 92.00 107 ALA A O 1
ATOM 784 N N . ASP A 1 108 ? -14.299 -1.911 15.463 1.00 94.31 108 ASP A N 1
ATOM 785 C CA . ASP A 1 108 ? -15.056 -2.878 16.271 1.00 94.31 108 ASP A CA 1
ATOM 786 C C . ASP A 1 108 ? -14.589 -2.907 17.731 1.00 94.31 108 ASP A C 1
ATOM 788 O O . ASP A 1 108 ? -15.408 -2.873 18.657 1.00 94.31 108 ASP A O 1
ATOM 792 N N . LEU A 1 109 ? -13.273 -2.972 17.942 1.00 95.38 109 LEU A N 1
ATOM 793 C CA . LEU A 1 109 ? -12.681 -3.032 19.275 1.00 95.38 109 LEU A CA 1
ATOM 794 C C . LEU A 1 109 ? -12.914 -1.736 20.054 1.00 95.38 109 LEU A C 1
ATOM 796 O O . LEU A 1 109 ? -13.282 -1.787 21.228 1.00 95.38 109 LEU A O 1
ATOM 800 N N . GLU A 1 110 ? -12.769 -0.582 19.408 1.00 94.19 110 GLU A N 1
ATOM 801 C CA . GLU A 1 110 ? -13.031 0.728 20.005 1.00 94.19 110 GLU A CA 1
ATOM 802 C C . GLU A 1 110 ? -14.498 0.894 20.411 1.00 94.19 110 GLU A C 1
ATOM 804 O O . GLU A 1 110 ? -14.791 1.379 21.511 1.00 94.19 110 GLU A O 1
ATOM 809 N N . ARG A 1 111 ? -15.436 0.420 19.580 1.00 94.69 111 ARG A N 1
ATOM 810 C CA . ARG A 1 111 ? -16.862 0.373 19.935 1.00 94.69 111 ARG A CA 1
ATOM 811 C C . ARG A 1 111 ? -17.120 -0.504 21.156 1.00 94.69 111 ARG A C 1
ATOM 813 O O . ARG A 1 111 ? -17.839 -0.076 22.063 1.00 94.69 111 ARG A O 1
ATOM 820 N N . ALA A 1 112 ? -16.527 -1.697 21.209 1.00 94.69 112 ALA A N 1
ATOM 821 C CA . ALA A 1 112 ? -16.678 -2.610 22.342 1.00 94.69 112 ALA A CA 1
ATOM 822 C C . ALA A 1 112 ? -16.096 -2.021 23.642 1.00 94.69 112 ALA A C 1
ATOM 824 O O . ALA A 1 112 ? -16.737 -2.075 24.694 1.00 94.69 112 ALA A O 1
ATOM 825 N N . LEU A 1 113 ? -14.915 -1.397 23.569 1.00 95.38 113 LEU A N 1
ATOM 826 C CA . LEU A 1 113 ? -14.278 -0.702 24.693 1.00 95.38 113 LEU A CA 1
ATOM 827 C C . LEU A 1 113 ? -15.132 0.469 25.193 1.00 95.38 113 LEU A C 1
ATOM 829 O O . LEU A 1 113 ? -15.352 0.602 26.398 1.00 95.38 113 LEU A O 1
ATOM 833 N N . SER A 1 114 ? -15.666 1.273 24.273 1.00 94.75 114 SER A N 1
ATOM 834 C CA . SER A 1 114 ? -16.509 2.433 24.587 1.00 94.75 114 SER A CA 1
ATOM 835 C C . SER A 1 114 ? -17.851 2.043 25.214 1.00 94.75 114 SER A C 1
ATOM 837 O O . SER A 1 114 ? -18.370 2.765 26.066 1.00 94.75 114 SER A O 1
ATOM 839 N N . ALA A 1 115 ? -18.434 0.912 24.805 1.00 92.44 115 ALA A N 1
ATOM 840 C CA . ALA A 1 115 ? -19.645 0.362 25.415 1.00 92.44 115 ALA A CA 1
ATOM 841 C C . ALA A 1 115 ? -19.373 -0.142 26.843 1.00 92.44 115 ALA A C 1
ATOM 843 O O . ALA A 1 115 ? -20.056 0.256 27.781 1.00 92.44 115 ALA A O 1
ATOM 844 N N . ASN A 1 116 ? -18.303 -0.917 27.029 1.00 93.75 116 ASN A N 1
ATOM 845 C CA . ASN A 1 116 ? -17.905 -1.450 28.334 1.00 93.75 116 ASN A CA 1
ATOM 846 C C . ASN A 1 116 ? -17.510 -0.343 29.337 1.00 93.75 116 ASN A C 1
ATOM 848 O O . ASN A 1 116 ? -17.774 -0.436 30.534 1.00 93.75 116 ASN A O 1
ATOM 852 N N . GLY A 1 117 ? -16.874 0.733 28.861 1.00 89.94 117 GLY A N 1
ATOM 853 C CA . GLY A 1 117 ? -16.585 1.916 29.677 1.00 89.94 117 GLY A CA 1
ATOM 854 C C . GLY A 1 117 ? -17.852 2.627 30.163 1.00 89.94 117 GLY A C 1
ATOM 855 O O . GLY A 1 117 ? -17.923 3.022 31.325 1.00 89.94 117 GLY A O 1
ATOM 856 N N . ARG A 1 118 ? -18.876 2.734 29.303 1.00 87.62 118 ARG A N 1
ATOM 857 C CA . ARG A 1 118 ? -20.180 3.317 29.659 1.00 87.62 118 ARG A CA 1
ATOM 858 C C . ARG A 1 118 ? -20.939 2.490 30.694 1.00 87.62 118 ARG A C 1
ATOM 860 O O . ARG A 1 118 ? -21.524 3.082 31.596 1.00 87.62 118 ARG A O 1
ATOM 867 N N . ASP A 1 119 ? -20.902 1.164 30.597 1.00 84.62 119 ASP A N 1
ATOM 868 C CA . ASP A 1 119 ? -21.596 0.289 31.551 1.00 84.62 119 ASP A CA 1
ATOM 869 C C . ASP A 1 119 ? -20.973 0.355 32.953 1.00 84.62 119 ASP A C 1
ATOM 871 O O . ASP A 1 119 ? -21.698 0.414 33.944 1.00 84.62 119 ASP A O 1
ATOM 875 N N . ARG A 1 120 ? -19.637 0.448 33.059 1.00 83.25 120 ARG A N 1
ATOM 876 C CA . ARG A 1 120 ? -18.957 0.606 34.361 1.00 83.25 120 ARG A CA 1
ATOM 877 C C . ARG A 1 120 ? -19.198 1.954 35.032 1.00 83.25 120 ARG A C 1
ATOM 879 O O . ARG A 1 120 ? -19.176 2.015 36.250 1.00 83.25 120 ARG A O 1
ATOM 886 N N . GLY A 1 121 ? -19.394 3.028 34.267 1.00 78.50 121 GLY A N 1
ATOM 887 C CA . GLY A 1 121 ? -19.646 4.361 34.830 1.00 78.50 121 GLY A CA 1
ATOM 888 C C . GLY A 1 121 ? -21.070 4.566 35.357 1.00 78.50 121 GLY A C 1
ATOM 889 O O . GLY A 1 121 ? -21.349 5.606 35.948 1.00 78.50 121 GLY A O 1
ATOM 890 N N . ARG A 1 122 ? -21.982 3.617 35.106 1.00 69.94 122 ARG A N 1
ATOM 891 C CA . ARG A 1 122 ? -23.400 3.694 35.491 1.00 69.94 122 ARG A CA 1
ATOM 892 C C . ARG A 1 122 ? -23.752 2.841 36.720 1.00 69.94 122 ARG A C 1
ATOM 894 O O . ARG A 1 122 ? -24.863 2.982 37.228 1.00 69.94 122 ARG A O 1
ATOM 901 N N . ALA A 1 123 ? -22.847 1.959 37.144 1.00 59.16 123 ALA A N 1
ATOM 902 C CA . ALA A 1 123 ? -22.962 1.126 38.343 1.00 59.16 123 ALA A CA 1
ATOM 903 C C . ALA A 1 123 ? -22.336 1.829 39.553 1.00 59.16 123 ALA A C 1
ATOM 905 O O . ALA A 1 123 ? -22.878 1.646 40.664 1.00 59.16 123 ALA A O 1
#

Secondary structure (DSSP, 8-state):
-HHHHHHHHHHHHHHHHHHHTT--TTSHHHHHHHHTTTT-TT--------S-PPP----TTS-GGGHHHHHHT--PPP-SS---HHHHHHHHHHHHHHHHHHHHHHHHHHHHHHHHHHHHTT-

pLDDT: mean 76.12, std 15.98, range [46.44, 95.81]

Sequence (123 aa):
MSLLLVVLALLALGAVALVAVGRVPGAAARRGATLLGLDDPDGETLATPVATAPPVLLDTTVPGERLAEQVDGVRFALGLRGYRMEQVDEVLDVLRDALVVRDQRIADLERALSANGRDRGRA

Radius of gyration: 27.61 Å; chains: 1; bounding box: 62×24×89 Å

Foldseek 3Di:
DVVVVVVVVVVVVVVVVCVVVVNDPPPCVVVVVVVCCPVPPPDDGDDDQDQDDPPLDQPPVDPLLCVLVSLVVDDDHDDPDDDDVVVVVVVSVVVSVVSNVVSVVVVVVVVVVVVVVVVVVVD